Protein AF-A0AB39TUL0-F1 (afdb_monomer_lite)

Secondary structure (DSSP, 8-state):
----PPPP----------TTHHHHHHHHHHHHHHHHHHHHHHHHHHHHHHHHHHTT-TTS-HHHHHHHHHHHHHHHHHHHHHHHHHHHHHHHHHHHHHHHHHHHHHHHHHHHHHHHHHHHHHHHHHHHHT--

pLDDT: mean 87.42, std 14.6, range [48.84, 98.31]

Sequence (132 aa):
MAGRRRPPRTRAPRQDRPAGVGRTESRVGIARLEGLLAWEAEIAAAERDARAFAEQFPWLPAAERENLERAYAADRLRYAEEVVDRAVERCRRLAARYRSECRRICARWAALCLSVTLAAALFAVVPAALRG

Structure (mmCIF, N/CA/C/O backbone):
data_AF-A0AB39TUL0-F1
#
_entry.id   AF-A0AB39TUL0-F1
#
loop_
_atom_site.group_PDB
_atom_site.id
_atom_site.type_symbol
_atom_site.label_atom_id
_atom_site.label_alt_id
_atom_site.label_comp_id
_atom_site.label_asym_id
_atom_site.label_entity_id
_atom_site.label_seq_id
_atom_site.pdbx_PDB_ins_code
_atom_site.Cartn_x
_atom_site.Cartn_y
_atom_site.Cartn_z
_atom_site.occupancy
_atom_site.B_iso_or_equiv
_atom_site.auth_seq_id
_atom_site.auth_comp_id
_atom_site.auth_asym_id
_atom_site.auth_atom_id
_atom_site.pdbx_PDB_model_num
ATOM 1 N N . MET A 1 1 ? 60.268 -43.574 8.412 1.00 48.84 1 MET A N 1
ATOM 2 C CA . MET A 1 1 ? 59.983 -43.210 7.006 1.00 48.84 1 MET A CA 1
ATOM 3 C C . MET A 1 1 ? 58.779 -44.012 6.513 1.00 48.84 1 MET A C 1
ATOM 5 O O . MET A 1 1 ? 58.955 -45.157 6.137 1.00 48.84 1 MET A O 1
ATOM 9 N N . ALA A 1 2 ? 57.563 -43.457 6.569 1.00 50.69 2 ALA A N 1
ATOM 10 C CA . ALA A 1 2 ? 56.391 -43.973 5.843 1.00 50.69 2 ALA A CA 1
ATOM 11 C C . ALA A 1 2 ? 55.327 -42.864 5.779 1.00 50.69 2 ALA A C 1
ATOM 13 O O . ALA A 1 2 ? 54.550 -42.658 6.711 1.00 50.69 2 ALA A O 1
ATOM 14 N N . GLY A 1 3 ? 55.362 -42.072 4.705 1.00 50.06 3 GLY A N 1
ATOM 15 C CA . GLY A 1 3 ? 54.431 -40.967 4.486 1.00 50.06 3 GLY A CA 1
ATOM 16 C C . GLY A 1 3 ? 53.036 -41.478 4.129 1.00 50.06 3 GLY A C 1
ATOM 17 O O . GLY A 1 3 ? 52.856 -42.117 3.094 1.00 50.06 3 GLY A O 1
ATOM 18 N N . ARG A 1 4 ? 52.033 -41.169 4.960 1.00 61.59 4 ARG A N 1
ATOM 19 C CA . ARG A 1 4 ? 50.619 -41.391 4.622 1.00 61.59 4 ARG A CA 1
ATOM 20 C C . ARG A 1 4 ? 50.223 -40.429 3.501 1.00 61.59 4 ARG A C 1
ATOM 22 O O . ARG A 1 4 ? 50.037 -39.236 3.740 1.00 61.59 4 ARG A O 1
ATOM 29 N N . ARG A 1 5 ? 50.094 -40.936 2.274 1.00 62.78 5 ARG A N 1
ATOM 30 C CA . ARG A 1 5 ? 49.530 -40.178 1.150 1.00 62.78 5 ARG A CA 1
ATOM 31 C C . ARG A 1 5 ? 48.044 -39.919 1.425 1.00 62.78 5 ARG A C 1
ATOM 33 O O . ARG A 1 5 ? 47.268 -40.860 1.558 1.00 62.78 5 ARG A O 1
ATOM 40 N N . ARG A 1 6 ? 47.650 -38.645 1.537 1.00 63.94 6 ARG A N 1
ATOM 41 C CA . ARG A 1 6 ? 46.233 -38.245 1.558 1.00 63.94 6 ARG A CA 1
ATOM 42 C C . ARG A 1 6 ? 45.596 -38.601 0.208 1.00 63.94 6 ARG A C 1
ATOM 44 O O . ARG A 1 6 ? 46.218 -38.312 -0.816 1.00 63.94 6 ARG A O 1
ATOM 51 N N . PRO A 1 7 ? 44.381 -39.173 0.177 1.00 67.94 7 PRO A N 1
ATOM 52 C CA . PRO A 1 7 ? 43.677 -39.386 -1.078 1.00 67.94 7 PRO A CA 1
ATOM 53 C C . PRO A 1 7 ? 43.345 -38.034 -1.734 1.00 67.94 7 PRO A C 1
ATOM 55 O O . PRO A 1 7 ? 43.133 -37.038 -1.027 1.00 67.94 7 PRO A O 1
ATOM 58 N N . PRO A 1 8 ? 43.313 -37.972 -3.076 1.00 62.88 8 PRO A N 1
ATOM 59 C CA . PRO A 1 8 ? 42.924 -36.766 -3.787 1.00 62.88 8 PRO A CA 1
ATOM 60 C C . PRO A 1 8 ? 41.482 -36.426 -3.413 1.00 62.88 8 PRO A C 1
ATOM 62 O O . PRO A 1 8 ? 40.577 -37.244 -3.560 1.00 62.88 8 PRO A O 1
ATOM 65 N N . ARG A 1 9 ? 41.267 -35.207 -2.908 1.00 62.38 9 ARG A N 1
ATOM 66 C CA . ARG A 1 9 ? 39.923 -34.655 -2.747 1.00 62.38 9 ARG A CA 1
ATOM 67 C C . ARG A 1 9 ? 39.312 -34.577 -4.139 1.00 62.38 9 ARG A C 1
ATOM 69 O O . ARG A 1 9 ? 39.688 -33.706 -4.922 1.00 62.38 9 ARG A O 1
ATOM 76 N N . THR A 1 10 ? 38.389 -35.480 -4.443 1.00 64.06 10 THR A N 1
ATOM 77 C CA . THR A 1 10 ? 37.444 -35.320 -5.542 1.00 64.06 10 THR A CA 1
ATOM 78 C C . THR A 1 10 ? 36.720 -34.007 -5.289 1.00 64.06 10 THR A C 1
ATOM 80 O O . THR A 1 10 ? 35.889 -33.879 -4.392 1.00 64.06 10 THR A O 1
ATOM 83 N N . ARG A 1 11 ? 37.134 -32.967 -6.014 1.00 60.72 11 ARG A N 1
ATOM 84 C CA . ARG A 1 11 ? 36.444 -31.687 -6.028 1.00 60.72 11 ARG A CA 1
ATOM 85 C C . ARG A 1 11 ? 35.079 -32.014 -6.616 1.00 60.72 11 ARG A C 1
ATOM 87 O O . ARG A 1 11 ? 34.997 -32.294 -7.809 1.00 60.72 11 ARG A O 1
ATOM 94 N N . ALA A 1 12 ? 34.053 -32.077 -5.764 1.00 63.91 12 ALA A N 1
ATOM 95 C CA . ALA A 1 12 ? 32.677 -32.189 -6.223 1.00 63.91 12 ALA A CA 1
ATOM 96 C C . ALA A 1 12 ? 32.497 -31.174 -7.360 1.00 63.91 12 ALA A C 1
ATOM 98 O O . ALA A 1 12 ? 33.023 -30.055 -7.230 1.00 63.91 12 ALA A O 1
ATOM 99 N N . PRO A 1 13 ? 31.861 -31.558 -8.482 1.00 54.94 13 PRO A N 1
ATOM 100 C CA . PRO A 1 13 ? 31.639 -30.627 -9.573 1.00 54.94 13 PRO A CA 1
ATOM 101 C C . PRO A 1 13 ? 31.026 -29.378 -8.957 1.00 54.94 13 PRO A C 1
ATOM 103 O O . PRO A 1 13 ? 30.075 -29.472 -8.174 1.00 54.94 13 PRO A O 1
ATOM 106 N N . ARG A 1 14 ? 31.646 -28.218 -9.216 1.00 57.84 14 ARG A N 1
ATOM 107 C CA . ARG A 1 14 ? 31.024 -26.939 -8.896 1.00 57.84 14 ARG A CA 1
ATOM 108 C C . ARG A 1 14 ? 29.688 -26.994 -9.605 1.00 57.84 14 ARG A C 1
ATOM 110 O O . ARG A 1 14 ? 29.628 -26.938 -10.825 1.00 57.84 14 ARG A O 1
ATOM 117 N N . GLN A 1 15 ? 28.644 -27.223 -8.825 1.00 61.50 15 GLN A N 1
ATOM 118 C CA . GLN A 1 15 ? 27.292 -27.053 -9.281 1.00 61.50 15 GLN A CA 1
ATOM 119 C C . GLN A 1 15 ? 27.251 -25.577 -9.649 1.00 61.50 15 GLN A C 1
ATOM 121 O O . GLN A 1 15 ? 27.352 -24.726 -8.759 1.00 61.50 15 GLN A O 1
ATOM 126 N N . ASP A 1 16 ? 27.244 -25.288 -10.949 1.00 55.06 16 ASP A N 1
ATOM 127 C CA . ASP A 1 16 ? 27.005 -23.963 -11.503 1.00 55.06 16 ASP A CA 1
ATOM 128 C C . ASP A 1 16 ? 25.575 -23.587 -11.125 1.00 55.06 16 ASP A C 1
ATOM 130 O O . ASP A 1 16 ? 24.620 -23.677 -11.891 1.00 55.06 16 ASP A O 1
ATOM 134 N N . ARG A 1 17 ? 25.411 -23.258 -9.845 1.00 57.78 17 ARG A N 1
ATOM 135 C CA . ARG A 1 17 ? 24.192 -22.729 -9.278 1.00 57.78 17 ARG A CA 1
ATOM 136 C C . ARG A 1 17 ? 24.078 -21.352 -9.923 1.00 57.78 17 ARG A C 1
ATOM 138 O O . ARG A 1 17 ? 24.998 -20.552 -9.734 1.00 57.78 17 ARG A O 1
ATOM 145 N N . PRO A 1 18 ? 23.026 -21.065 -10.704 1.00 53.00 18 PRO A N 1
ATOM 146 C CA . PRO A 1 18 ? 22.891 -19.781 -11.371 1.00 53.00 18 PRO A CA 1
ATOM 147 C C . PRO A 1 18 ? 22.834 -18.702 -10.289 1.00 53.00 18 PRO A C 1
ATOM 149 O O . PRO A 1 18 ? 21.806 -18.492 -9.646 1.00 53.00 18 PRO A O 1
ATOM 152 N N . ALA A 1 19 ? 23.970 -18.049 -10.036 1.00 57.44 19 ALA A N 1
ATOM 153 C CA . ALA A 1 19 ? 24.180 -17.191 -8.870 1.00 57.44 19 ALA A CA 1
ATOM 154 C C . ALA A 1 19 ? 23.224 -15.979 -8.835 1.00 57.44 19 ALA A C 1
ATOM 156 O O . ALA A 1 19 ? 23.088 -15.321 -7.802 1.00 57.44 19 ALA A O 1
ATOM 157 N N . GLY A 1 20 ? 22.538 -15.707 -9.952 1.00 60.19 20 GLY A N 1
ATOM 158 C CA . GLY A 1 20 ? 21.514 -14.674 -10.090 1.00 60.19 20 GLY A CA 1
ATOM 159 C C . GLY A 1 20 ? 20.080 -15.109 -9.758 1.00 60.19 20 GLY A C 1
ATOM 160 O O . GLY A 1 20 ? 19.307 -14.271 -9.296 1.00 60.19 20 GLY A O 1
ATOM 161 N N . VAL A 1 21 ? 19.714 -16.385 -9.933 1.00 63.31 21 VAL A N 1
ATOM 162 C CA . VAL A 1 21 ? 18.324 -16.849 -9.732 1.00 63.31 21 VAL A CA 1
ATOM 163 C C . VAL A 1 21 ? 18.003 -16.928 -8.241 1.00 63.31 21 VAL A C 1
ATOM 165 O O . VAL A 1 21 ? 17.080 -16.261 -7.784 1.00 63.31 21 VAL A O 1
ATOM 168 N N . GLY A 1 22 ? 18.862 -17.583 -7.451 1.00 72.31 22 GLY A N 1
ATOM 169 C CA . GLY A 1 22 ? 18.643 -17.711 -6.005 1.00 72.31 22 GLY A CA 1
ATOM 170 C C . GLY A 1 22 ? 18.625 -16.367 -5.264 1.00 72.31 22 GLY A C 1
ATOM 171 O O . GLY A 1 22 ? 17.816 -16.167 -4.366 1.00 72.31 22 GLY A O 1
ATOM 172 N N . ARG A 1 23 ? 19.455 -15.393 -5.672 1.00 76.75 23 ARG A N 1
ATOM 173 C CA . ARG A 1 23 ? 19.466 -14.051 -5.057 1.00 76.75 23 ARG A CA 1
ATOM 174 C C . ARG A 1 23 ? 18.190 -13.265 -5.366 1.00 76.75 23 ARG A C 1
ATOM 176 O O . ARG A 1 23 ? 17.710 -12.522 -4.515 1.00 76.75 23 ARG A O 1
ATOM 183 N N . THR A 1 24 ? 17.664 -13.402 -6.580 1.00 82.12 24 THR A N 1
ATOM 184 C CA . THR A 1 24 ? 16.434 -12.718 -7.000 1.00 82.12 24 THR A CA 1
ATOM 185 C C . THR A 1 24 ? 15.221 -13.330 -6.308 1.00 82.12 24 THR A C 1
ATOM 187 O O . THR A 1 24 ? 14.408 -12.593 -5.760 1.00 82.12 24 THR A O 1
ATOM 190 N N . GLU A 1 25 ? 15.155 -14.659 -6.225 1.00 84.00 25 GLU A N 1
ATOM 191 C CA . GLU A 1 25 ? 14.125 -15.375 -5.467 1.00 84.00 25 GLU A CA 1
ATOM 192 C C . GLU A 1 25 ? 14.162 -15.023 -3.975 1.00 84.00 25 GLU A C 1
ATOM 194 O O . GLU A 1 25 ? 13.120 -14.715 -3.401 1.00 84.00 25 GLU A O 1
ATOM 199 N N . SER A 1 26 ? 15.349 -14.959 -3.355 1.00 89.50 26 SER A N 1
ATOM 200 C CA . SER A 1 26 ? 15.477 -14.512 -1.960 1.00 89.50 26 SER A CA 1
ATOM 201 C C . SER A 1 26 ? 14.981 -13.079 -1.762 1.00 89.50 26 SER A C 1
ATOM 203 O O . SER A 1 26 ? 14.283 -12.806 -0.793 1.00 89.50 26 SER A O 1
ATOM 205 N N . ARG A 1 27 ? 15.292 -12.156 -2.682 1.00 92.56 27 ARG A N 1
ATOM 206 C CA . ARG A 1 27 ? 14.818 -10.763 -2.600 1.00 92.56 27 ARG A CA 1
ATOM 207 C C . ARG A 1 27 ? 13.303 -10.655 -2.720 1.00 92.56 27 ARG A C 1
ATOM 209 O O . ARG A 1 27 ? 12.699 -9.894 -1.974 1.00 92.56 27 ARG A O 1
ATOM 216 N N . VAL A 1 28 ? 12.698 -11.414 -3.633 1.00 92.50 28 VAL A N 1
ATOM 217 C CA . VAL A 1 28 ? 11.235 -11.475 -3.780 1.00 92.50 28 VAL A CA 1
ATOM 218 C C . VAL A 1 28 ? 10.594 -12.072 -2.527 1.00 92.50 28 VAL A C 1
ATOM 220 O O . VAL A 1 28 ? 9.588 -11.551 -2.052 1.00 92.50 28 VAL A O 1
ATOM 223 N N . GLY A 1 29 ? 11.196 -13.122 -1.962 1.00 94.44 29 GLY A N 1
ATOM 224 C CA . GLY A 1 29 ? 10.749 -13.726 -0.709 1.00 94.44 29 GLY A CA 1
ATOM 225 C C . GLY A 1 29 ? 10.776 -12.741 0.460 1.00 94.44 29 GLY A C 1
ATOM 226 O O . GLY A 1 29 ? 9.772 -12.596 1.151 1.00 94.44 29 GLY A O 1
ATOM 227 N N . ILE A 1 30 ? 11.885 -12.016 0.635 1.00 95.69 30 ILE A N 1
ATOM 228 C CA . ILE A 1 30 ? 12.031 -10.997 1.686 1.00 95.69 30 ILE A CA 1
ATOM 229 C C . ILE A 1 30 ? 11.000 -9.882 1.506 1.00 95.69 30 ILE A C 1
ATOM 231 O O . ILE A 1 30 ? 10.272 -9.589 2.445 1.00 95.69 30 ILE A O 1
ATOM 235 N N . ALA A 1 31 ? 10.856 -9.329 0.299 1.00 93.38 31 ALA A N 1
ATOM 236 C CA . ALA A 1 31 ? 9.886 -8.263 0.045 1.00 93.38 31 ALA A CA 1
ATOM 237 C C . ALA A 1 31 ? 8.437 -8.700 0.337 1.00 93.38 31 ALA A C 1
ATOM 239 O O . ALA A 1 31 ? 7.628 -7.911 0.820 1.00 93.38 31 ALA A O 1
ATOM 240 N N . ARG A 1 32 ? 8.096 -9.969 0.067 1.00 94.94 32 ARG A N 1
ATOM 241 C CA . ARG A 1 32 ? 6.772 -10.518 0.385 1.00 94.94 32 ARG A CA 1
ATOM 242 C C . ARG A 1 32 ? 6.554 -10.653 1.891 1.00 94.94 32 ARG A C 1
ATOM 244 O O . ARG A 1 32 ? 5.461 -10.356 2.362 1.00 94.94 32 ARG A O 1
ATOM 251 N N . LEU A 1 33 ? 7.575 -11.090 2.626 1.00 97.81 33 LEU A N 1
ATOM 252 C CA . LEU A 1 33 ? 7.528 -11.176 4.086 1.00 97.81 33 LEU A CA 1
ATOM 253 C C . LEU A 1 33 ? 7.434 -9.788 4.726 1.00 97.81 33 LEU A C 1
ATOM 255 O O . LEU A 1 33 ? 6.601 -9.589 5.598 1.00 97.81 33 LEU A O 1
ATOM 259 N N . GLU A 1 34 ? 8.225 -8.821 4.263 1.00 96.69 34 GLU A N 1
ATOM 260 C CA . GLU A 1 34 ? 8.149 -7.428 4.719 1.00 96.69 34 GLU A CA 1
ATOM 261 C C . GLU A 1 34 ? 6.756 -6.837 4.478 1.00 96.69 34 GLU A C 1
ATOM 263 O O . GLU A 1 34 ? 6.202 -6.199 5.367 1.00 96.69 34 GLU A O 1
ATOM 268 N N . GLY A 1 35 ? 6.157 -7.103 3.311 1.00 96.12 35 GLY A N 1
ATOM 269 C CA . GLY A 1 35 ? 4.788 -6.686 3.010 1.00 96.12 35 GLY A CA 1
ATOM 270 C C . GLY A 1 35 ? 3.748 -7.317 3.939 1.00 96.12 35 GLY A C 1
ATOM 271 O O . GLY A 1 35 ? 2.849 -6.621 4.401 1.00 96.12 3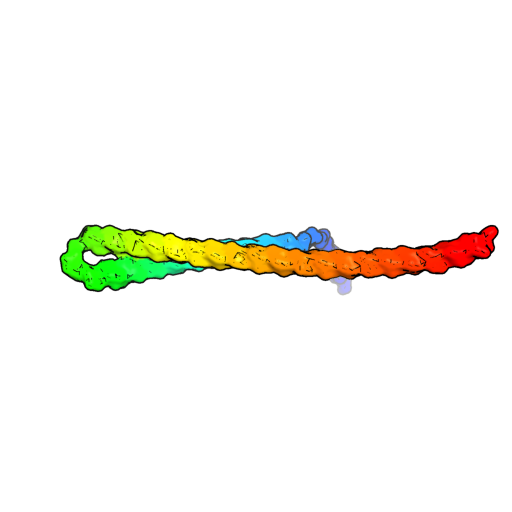5 GLY A O 1
ATOM 272 N N . LEU A 1 36 ? 3.891 -8.611 4.252 1.00 97.00 36 LEU A N 1
ATOM 273 C CA . LEU A 1 36 ? 3.010 -9.297 5.201 1.00 97.00 36 LEU A CA 1
ATOM 274 C C . LEU A 1 36 ? 3.133 -8.699 6.607 1.00 97.00 36 LEU A C 1
ATOM 276 O O . LEU A 1 36 ? 2.125 -8.342 7.202 1.00 97.00 36 LEU A O 1
ATOM 280 N N . LEU A 1 37 ? 4.360 -8.543 7.111 1.00 98.19 37 LEU A N 1
ATOM 281 C CA . LEU A 1 37 ? 4.613 -7.993 8.445 1.00 98.19 37 LEU A CA 1
ATOM 282 C C . LEU A 1 37 ? 4.131 -6.545 8.569 1.00 98.19 37 LEU A C 1
ATOM 284 O O . LEU A 1 37 ? 3.583 -6.163 9.600 1.00 98.19 37 LEU A O 1
ATOM 288 N N . ALA A 1 38 ? 4.308 -5.739 7.520 1.00 97.19 38 ALA A N 1
ATOM 289 C CA . ALA A 1 38 ? 3.780 -4.382 7.480 1.00 97.19 38 ALA A CA 1
ATOM 290 C C . ALA A 1 38 ? 2.245 -4.372 7.546 1.00 97.19 38 ALA A C 1
ATOM 292 O O . ALA A 1 38 ? 1.673 -3.568 8.276 1.00 97.19 38 ALA A O 1
ATOM 293 N N . TRP A 1 39 ? 1.579 -5.283 6.830 1.00 97.56 39 TRP A N 1
ATOM 294 C CA . TRP A 1 39 ? 0.122 -5.392 6.855 1.00 97.56 39 TRP A CA 1
ATOM 295 C C . TRP A 1 39 ? -0.411 -5.876 8.209 1.00 97.56 39 TRP A C 1
ATOM 297 O O . TRP A 1 39 ? -1.360 -5.304 8.737 1.00 97.56 39 TRP A O 1
ATOM 307 N N . GLU A 1 40 ? 0.232 -6.871 8.823 1.00 98.12 40 GLU A N 1
ATOM 308 C CA . GLU A 1 40 ? -0.112 -7.323 10.179 1.00 98.12 40 GLU A CA 1
ATOM 309 C C . GLU A 1 40 ? 0.052 -6.201 11.215 1.00 98.12 40 GLU A C 1
ATOM 311 O O . GLU A 1 40 ? -0.793 -6.036 12.099 1.00 98.12 40 GLU A O 1
ATOM 316 N N . ALA A 1 41 ? 1.108 -5.389 11.090 1.00 97.88 41 ALA A N 1
ATOM 317 C CA . ALA A 1 41 ? 1.308 -4.226 11.947 1.00 97.88 41 ALA A CA 1
ATOM 318 C C . ALA A 1 41 ? 0.199 -3.175 11.770 1.00 97.88 41 ALA A C 1
ATOM 320 O O . ALA A 1 41 ? -0.235 -2.588 12.765 1.00 97.88 41 ALA A O 1
ATOM 321 N N . GLU A 1 42 ? -0.279 -2.971 10.539 1.00 97.88 42 GLU A N 1
ATOM 322 C CA . GLU A 1 42 ? -1.369 -2.040 10.233 1.00 97.88 42 GLU A CA 1
ATOM 323 C C . GLU A 1 42 ? -2.710 -2.524 10.800 1.00 97.88 42 GLU A C 1
ATOM 325 O O . GLU A 1 42 ? -3.429 -1.730 11.402 1.00 97.88 42 GLU A O 1
ATOM 330 N N . ILE A 1 43 ? -3.018 -3.826 10.716 1.00 98.12 43 ILE A N 1
ATOM 331 C CA . ILE A 1 43 ? -4.201 -4.424 11.369 1.00 98.12 43 ILE A CA 1
ATOM 332 C C . ILE A 1 43 ? -4.166 -4.160 12.871 1.00 98.12 43 ILE A C 1
ATOM 334 O O . ILE A 1 43 ? -5.107 -3.597 13.430 1.00 98.12 43 ILE A O 1
ATOM 338 N N . ALA A 1 44 ? -3.049 -4.490 13.520 1.00 98.19 44 ALA A N 1
ATOM 339 C CA . ALA A 1 44 ? -2.918 -4.290 14.955 1.00 98.19 44 ALA A CA 1
ATOM 340 C C . ALA A 1 44 ? -2.991 -2.799 15.343 1.00 98.19 44 ALA A C 1
ATOM 342 O O . ALA A 1 44 ? -3.457 -2.464 16.431 1.00 98.19 44 ALA A O 1
ATOM 343 N N . ALA A 1 45 ? -2.509 -1.890 14.489 1.00 97.75 45 ALA A N 1
ATOM 344 C CA . ALA A 1 45 ? -2.636 -0.451 14.704 1.00 97.75 45 ALA A CA 1
ATOM 345 C C . ALA A 1 45 ? -4.086 0.026 14.555 1.00 97.75 45 ALA A C 1
ATOM 347 O O . ALA A 1 45 ? -4.575 0.725 15.439 1.00 97.75 45 ALA A O 1
ATOM 348 N N . ALA A 1 46 ? -4.786 -0.402 13.504 1.00 98.12 46 ALA A N 1
ATOM 349 C CA . ALA A 1 46 ? -6.181 -0.054 13.265 1.00 98.12 46 ALA A CA 1
ATOM 350 C C . ALA A 1 46 ? -7.094 -0.515 14.411 1.00 98.12 46 ALA A C 1
ATOM 352 O O . ALA A 1 46 ? -7.947 0.250 14.854 1.00 98.12 46 ALA A O 1
ATOM 353 N N . GLU A 1 47 ? -6.882 -1.723 14.942 1.00 97.75 47 GLU A N 1
ATOM 354 C CA . GLU A 1 47 ? -7.624 -2.236 16.101 1.00 97.75 47 GLU A CA 1
ATOM 355 C C . GLU A 1 47 ? -7.363 -1.416 17.373 1.00 97.75 47 GLU A C 1
ATOM 357 O O . GLU A 1 47 ? -8.301 -1.069 18.096 1.00 97.75 47 GLU A O 1
ATOM 362 N N . ARG A 1 48 ? -6.098 -1.061 17.646 1.00 97.88 48 ARG A N 1
ATOM 363 C CA . ARG A 1 48 ? -5.744 -0.212 18.798 1.00 97.88 48 ARG A CA 1
ATOM 364 C C . ARG A 1 48 ? -6.352 1.183 18.683 1.00 97.88 48 ARG A C 1
ATOM 366 O O . ARG A 1 48 ? -6.931 1.665 19.654 1.00 97.88 48 ARG A O 1
ATOM 373 N N . ASP A 1 49 ? -6.241 1.805 17.512 1.00 97.81 49 ASP A N 1
ATOM 374 C CA . ASP A 1 49 ? -6.822 3.119 17.235 1.00 97.81 49 ASP A CA 1
ATOM 375 C C . ASP A 1 49 ? -8.347 3.083 17.394 1.00 97.81 49 ASP A C 1
ATOM 377 O O . ASP A 1 49 ? -8.931 3.999 17.969 1.00 97.81 49 ASP A O 1
ATOM 381 N N . ALA A 1 50 ? -8.995 2.015 16.921 1.00 97.94 50 ALA A N 1
ATOM 382 C CA . ALA A 1 50 ? -10.436 1.839 17.034 1.00 97.94 50 ALA A CA 1
ATOM 383 C C . ALA A 1 50 ? -10.906 1.714 18.480 1.00 97.94 50 ALA A C 1
ATOM 385 O O . ALA A 1 50 ? -11.871 2.376 18.863 1.00 97.94 50 ALA A O 1
ATOM 386 N N . ARG A 1 51 ? -10.200 0.926 19.299 1.00 96.69 51 ARG A N 1
ATOM 387 C CA . ARG A 1 51 ? -10.492 0.824 20.731 1.00 96.69 51 ARG A CA 1
ATOM 388 C C . ARG A 1 51 ? -10.316 2.167 21.433 1.00 96.69 51 ARG A C 1
ATOM 390 O O . ARG A 1 51 ? -11.229 2.620 22.116 1.00 96.69 51 ARG A O 1
ATOM 397 N N . ALA A 1 52 ? -9.187 2.838 21.209 1.00 97.25 52 ALA A N 1
ATOM 398 C CA . ALA A 1 52 ? -8.925 4.155 21.787 1.00 97.25 52 ALA A CA 1
ATOM 399 C C . ALA A 1 52 ? -9.959 5.207 21.344 1.00 97.25 52 ALA A C 1
ATOM 401 O O . ALA A 1 52 ? -10.269 6.137 22.088 1.00 97.25 52 ALA A O 1
ATOM 402 N N . PHE A 1 53 ? -10.507 5.071 20.136 1.00 97.31 53 PHE A N 1
ATOM 403 C CA . PHE A 1 53 ? -11.595 5.912 19.657 1.00 97.31 53 PHE A CA 1
ATOM 404 C C . PHE A 1 53 ? -12.915 5.595 20.369 1.00 97.31 53 PHE A C 1
ATOM 406 O O . PHE A 1 53 ? -13.562 6.506 20.877 1.00 97.31 53 PHE A O 1
ATOM 413 N N . ALA A 1 54 ? -13.303 4.323 20.472 1.00 96.94 54 ALA A N 1
ATOM 414 C CA . ALA A 1 54 ? -14.551 3.924 21.121 1.00 96.94 54 ALA A CA 1
ATOM 415 C C . ALA A 1 54 ? -14.576 4.217 22.632 1.00 96.94 54 ALA A C 1
ATOM 417 O O . ALA A 1 54 ? -15.632 4.541 23.180 1.00 96.94 54 ALA A O 1
ATOM 418 N N . GLU A 1 55 ? -13.420 4.179 23.300 1.00 95.81 55 GLU A N 1
ATOM 419 C CA . GLU A 1 55 ? -13.264 4.575 24.707 1.00 95.81 55 GLU A CA 1
ATOM 420 C C . GLU A 1 55 ? -13.657 6.041 24.969 1.00 95.81 55 GLU A C 1
ATOM 422 O O . GLU A 1 55 ? -14.049 6.378 26.087 1.00 95.81 55 GLU A O 1
ATOM 427 N N . GLN A 1 56 ? -13.649 6.907 23.947 1.00 96.69 56 GLN A N 1
ATOM 428 C CA . GLN A 1 56 ? -14.085 8.309 24.059 1.00 96.69 56 GLN A CA 1
ATOM 429 C C . GLN A 1 56 ? -15.604 8.460 24.205 1.00 96.69 56 GLN A C 1
ATOM 431 O O . GLN A 1 56 ? -16.085 9.554 24.500 1.00 96.69 56 GLN A O 1
ATOM 436 N N . PHE A 1 57 ? -16.362 7.372 24.037 1.00 96.00 57 PHE A N 1
ATOM 437 C CA . PHE A 1 57 ? -17.820 7.357 24.095 1.00 96.00 57 PHE A CA 1
ATOM 438 C C . PHE A 1 57 ? -18.335 6.509 25.271 1.00 96.00 57 PHE A C 1
ATOM 440 O O . PHE A 1 57 ? -19.071 5.539 25.067 1.00 96.00 57 PHE A O 1
ATOM 447 N N . PRO A 1 58 ? -17.996 6.841 26.532 1.00 93.50 58 PRO A N 1
ATOM 448 C CA . PRO A 1 58 ? -18.348 6.016 27.691 1.00 93.50 58 PRO A CA 1
ATOM 449 C C . PRO A 1 58 ? -19.862 5.897 27.924 1.00 93.50 58 PRO A C 1
ATOM 451 O O . PRO A 1 58 ? -20.303 4.964 28.593 1.00 93.50 58 PRO A O 1
ATOM 454 N N . TRP A 1 59 ? -20.657 6.814 27.365 1.00 95.44 59 TRP A N 1
ATOM 455 C CA . TRP A 1 59 ? -22.119 6.800 27.452 1.00 95.44 59 TRP A CA 1
ATOM 456 C C . TRP A 1 59 ? -22.788 5.777 26.521 1.00 95.44 59 TRP A C 1
ATOM 458 O O . TRP A 1 59 ? -23.973 5.502 26.692 1.00 95.44 59 TRP A O 1
ATOM 468 N N . LEU A 1 60 ? -22.064 5.216 25.543 1.00 95.81 60 LEU A N 1
ATOM 469 C CA . LEU A 1 60 ? -22.591 4.165 24.670 1.00 95.81 60 LEU A CA 1
ATOM 470 C C . LEU A 1 60 ? -22.600 2.812 25.399 1.00 95.81 60 LEU A C 1
ATOM 472 O O . LEU A 1 60 ? -21.627 2.489 26.091 1.00 95.81 60 LEU A O 1
ATOM 476 N N . PRO A 1 61 ? -23.637 1.975 25.212 1.00 96.38 61 PRO A N 1
ATOM 477 C CA . PRO A 1 61 ? -23.627 0.584 25.654 1.00 96.38 61 PRO A CA 1
ATOM 478 C C . PRO A 1 61 ? -22.408 -0.181 25.123 1.00 96.38 61 PRO A C 1
ATOM 480 O O . PRO A 1 61 ? -21.947 0.060 24.009 1.00 96.38 61 PRO A O 1
ATOM 483 N N . ALA A 1 62 ? -21.909 -1.159 25.886 1.00 94.31 62 ALA A N 1
ATOM 484 C CA . ALA A 1 62 ? -20.710 -1.918 25.510 1.00 94.31 62 ALA A CA 1
ATOM 485 C C . ALA A 1 62 ? -20.832 -2.600 24.134 1.00 94.31 62 ALA A C 1
ATOM 487 O O . ALA A 1 62 ? -19.892 -2.551 23.347 1.00 94.31 62 ALA A O 1
ATOM 488 N N . ALA A 1 63 ? -22.004 -3.159 23.817 1.00 94.50 63 ALA A N 1
ATOM 489 C CA . ALA A 1 63 ? -22.267 -3.773 22.515 1.00 94.50 63 ALA A CA 1
ATOM 490 C C . ALA A 1 63 ? -22.232 -2.755 21.357 1.00 94.50 63 ALA A C 1
ATOM 492 O O . ALA A 1 63 ? -21.776 -3.073 20.261 1.00 94.50 63 ALA A O 1
ATOM 493 N N . GLU A 1 64 ? -22.684 -1.519 21.591 1.00 96.12 64 GLU A N 1
ATOM 494 C CA . GLU A 1 64 ? -22.627 -0.450 20.588 1.00 96.12 64 GLU A CA 1
ATOM 495 C C . GLU A 1 64 ? -21.199 0.067 20.399 1.00 96.12 64 GLU A C 1
ATOM 497 O O . GLU A 1 64 ? -20.779 0.276 19.262 1.00 96.12 64 GLU A O 1
ATOM 502 N N . ARG A 1 65 ? -20.421 0.186 21.484 1.00 96.31 65 ARG A N 1
ATOM 503 C CA . ARG A 1 65 ? -18.992 0.515 21.393 1.00 96.31 65 ARG A CA 1
ATOM 504 C C . ARG A 1 65 ? -18.213 -0.545 20.626 1.00 96.31 65 ARG A C 1
ATOM 506 O O . ARG A 1 65 ? -17.439 -0.188 19.754 1.00 96.31 65 ARG A O 1
ATOM 513 N N . GLU A 1 66 ? -18.465 -1.829 20.863 1.00 96.12 66 GLU A N 1
ATOM 514 C CA . GLU A 1 66 ? -17.793 -2.904 20.123 1.00 96.12 66 GLU A CA 1
ATOM 515 C C . GLU A 1 66 ? -18.144 -2.884 18.622 1.00 96.12 66 GLU A C 1
ATOM 517 O O . GLU A 1 66 ? -17.286 -3.089 17.761 1.00 96.12 66 GLU A O 1
ATOM 522 N N . ASN A 1 67 ? -19.403 -2.583 18.281 1.00 96.81 67 ASN A N 1
ATOM 523 C CA . ASN A 1 67 ? -19.802 -2.371 16.888 1.00 96.81 67 ASN A CA 1
ATOM 524 C C . ASN A 1 67 ? -19.067 -1.176 16.260 1.00 96.81 67 ASN A C 1
ATOM 526 O O . ASN A 1 67 ? -18.633 -1.271 15.111 1.00 96.81 67 ASN A O 1
ATOM 530 N N . LEU A 1 68 ? -18.908 -0.080 17.009 1.00 97.12 68 LEU A N 1
ATOM 531 C CA . LEU A 1 68 ? -18.159 1.098 16.576 1.00 97.12 68 LEU A CA 1
ATOM 532 C C . LEU A 1 68 ? -16.669 0.784 16.379 1.00 97.12 68 LEU A C 1
ATOM 534 O O . LEU A 1 68 ? -16.118 1.161 15.347 1.00 97.12 68 LEU A O 1
ATOM 538 N N . GLU A 1 69 ? -16.041 0.057 17.310 1.00 97.69 69 GLU A N 1
ATOM 539 C CA . GLU A 1 69 ? -14.652 -0.411 17.192 1.00 97.69 69 GLU A CA 1
ATOM 540 C C . GLU A 1 69 ? -14.459 -1.194 15.889 1.00 97.69 69 GLU A C 1
ATOM 542 O O . GLU A 1 69 ? -13.593 -0.863 15.079 1.00 97.69 69 GLU A O 1
ATOM 547 N N . ARG A 1 70 ? -15.319 -2.188 15.629 1.00 97.31 70 ARG A N 1
ATOM 548 C CA . ARG A 1 70 ? -15.248 -3.000 14.405 1.00 97.31 70 ARG A CA 1
ATOM 549 C C . ARG A 1 70 ? -15.435 -2.167 13.137 1.00 97.31 70 ARG A C 1
ATOM 551 O O . ARG A 1 70 ? -14.684 -2.344 12.179 1.00 97.31 70 ARG A O 1
ATOM 558 N N . ALA A 1 71 ? -16.417 -1.265 13.120 1.00 97.94 71 ALA A N 1
ATOM 559 C CA . ALA A 1 71 ? -16.685 -0.415 11.961 1.00 97.94 71 ALA A CA 1
ATOM 560 C C . ALA A 1 71 ? -15.522 0.546 11.673 1.00 97.94 71 ALA A C 1
ATOM 562 O O . ALA A 1 71 ? -15.108 0.688 10.523 1.00 97.94 71 ALA A O 1
ATOM 563 N N . TYR A 1 72 ? -14.962 1.166 12.713 1.00 97.88 72 TYR A N 1
ATOM 564 C CA . TYR A 1 72 ? -13.847 2.097 12.573 1.00 97.88 72 TYR A CA 1
ATOM 565 C C . TYR A 1 72 ? -12.550 1.390 12.162 1.00 97.88 72 TYR A C 1
ATOM 567 O O . TYR A 1 72 ? -11.849 1.874 11.276 1.00 97.88 72 TYR A O 1
ATOM 575 N N . ALA A 1 73 ? -12.244 0.221 12.737 1.00 98.31 73 ALA A N 1
ATOM 576 C CA . ALA A 1 73 ? -11.085 -0.575 12.330 1.00 98.31 73 ALA A CA 1
ATOM 577 C C . ALA A 1 73 ? -11.170 -0.978 10.848 1.00 98.31 73 ALA A C 1
ATOM 579 O O . ALA A 1 73 ? -10.201 -0.819 10.103 1.00 98.31 73 ALA A O 1
ATOM 580 N N . ALA A 1 74 ? -12.345 -1.435 10.397 1.00 98.25 74 ALA A N 1
ATOM 581 C CA . ALA A 1 74 ? -12.574 -1.783 8.997 1.00 98.25 74 ALA A CA 1
ATOM 582 C C . ALA A 1 74 ? -12.405 -0.572 8.063 1.00 98.25 74 ALA A C 1
ATOM 584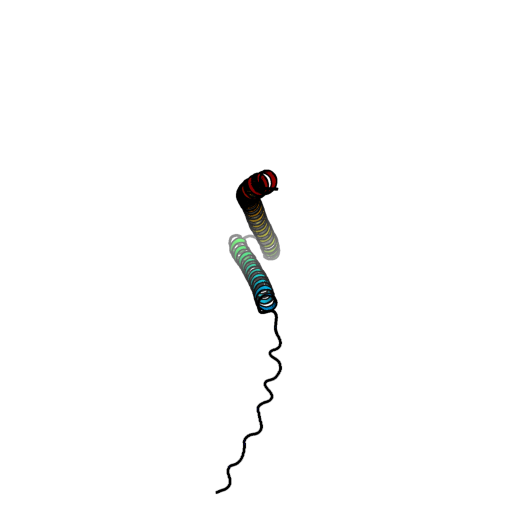 O O . ALA A 1 74 ? -11.794 -0.689 7.000 1.00 98.25 74 ALA A O 1
ATOM 585 N N . ASP A 1 75 ? -12.900 0.602 8.463 1.00 98.25 75 ASP A N 1
ATOM 586 C CA . ASP A 1 75 ? -12.741 1.829 7.683 1.00 98.25 75 ASP A CA 1
ATOM 587 C C . ASP A 1 75 ? -11.274 2.271 7.576 1.00 98.25 75 ASP A C 1
ATOM 589 O O . ASP A 1 75 ? -10.789 2.591 6.488 1.00 98.25 75 ASP A O 1
ATOM 593 N N . ARG A 1 76 ? -10.532 2.212 8.689 1.00 97.25 76 ARG A N 1
ATOM 594 C CA . ARG A 1 76 ? -9.099 2.536 8.727 1.00 97.25 76 ARG A CA 1
ATOM 595 C C . ARG A 1 76 ? -8.286 1.607 7.831 1.00 97.25 76 ARG A C 1
ATOM 597 O O . ARG A 1 76 ? -7.420 2.095 7.104 1.00 97.25 76 ARG A O 1
ATOM 604 N N . LEU A 1 77 ? -8.593 0.310 7.831 1.00 98.19 77 LEU A N 1
ATOM 605 C CA . LEU A 1 77 ? -7.934 -0.660 6.955 1.00 98.19 77 LEU A CA 1
ATOM 606 C C . LEU A 1 77 ? -8.246 -0.413 5.482 1.00 98.19 77 LEU A C 1
ATOM 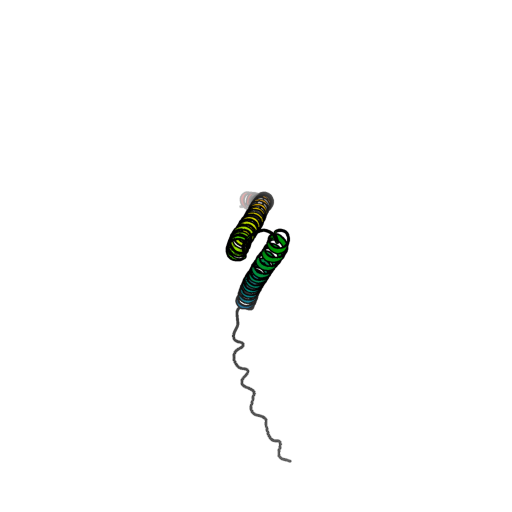608 O O . LEU A 1 77 ? -7.325 -0.362 4.672 1.00 98.19 77 LEU A O 1
ATOM 612 N N . ARG A 1 78 ? -9.511 -0.154 5.140 1.00 98.25 78 ARG A N 1
ATOM 613 C CA . ARG A 1 78 ? -9.905 0.212 3.773 1.00 98.25 78 ARG A CA 1
ATOM 614 C C . ARG A 1 78 ? -9.160 1.454 3.284 1.00 98.25 78 ARG A C 1
ATOM 616 O O . ARG A 1 78 ? -8.658 1.485 2.164 1.00 98.25 78 ARG A O 1
ATOM 623 N N . TYR A 1 79 ? -9.031 2.472 4.134 1.00 97.56 79 TYR A N 1
ATOM 624 C CA . TYR A 1 79 ? -8.243 3.656 3.804 1.00 97.56 79 TYR A CA 1
ATOM 625 C C . TYR A 1 79 ? -6.757 3.326 3.584 1.00 97.56 79 TYR A C 1
ATOM 627 O O . TYR A 1 79 ? -6.148 3.839 2.641 1.00 97.56 79 TYR A O 1
ATOM 635 N N . ALA A 1 80 ? -6.167 2.468 4.422 1.00 96.56 80 ALA A N 1
ATOM 636 C CA . ALA A 1 80 ? -4.779 2.035 4.271 1.00 96.56 80 ALA A CA 1
ATOM 637 C C . ALA A 1 80 ? -4.549 1.288 2.942 1.00 96.56 80 ALA A C 1
ATOM 639 O O . ALA A 1 80 ? -3.583 1.595 2.237 1.00 96.56 80 ALA A O 1
ATOM 640 N N . GLU A 1 81 ? -5.459 0.389 2.551 1.00 97.06 81 GLU A N 1
ATOM 641 C CA . GLU A 1 81 ? -5.430 -0.296 1.247 1.00 97.06 81 GLU A CA 1
ATOM 642 C C . GLU A 1 81 ? -5.423 0.710 0.095 1.00 97.06 81 GLU A C 1
ATOM 644 O O . GLU A 1 81 ? -4.536 0.679 -0.760 1.00 97.06 81 GLU A O 1
ATOM 649 N N . GLU A 1 82 ? -6.347 1.674 0.109 1.00 98.00 82 GLU A N 1
ATOM 650 C CA . GLU A 1 82 ? -6.426 2.689 -0.940 1.00 98.00 82 GLU A CA 1
ATOM 651 C C . GLU A 1 82 ? -5.143 3.530 -1.043 1.00 98.00 82 GLU A C 1
ATOM 653 O O . GLU A 1 82 ? -4.722 3.911 -2.140 1.00 98.00 82 GLU A O 1
ATOM 658 N N . VAL A 1 83 ? -4.505 3.852 0.087 1.00 96.94 83 VAL A N 1
ATOM 659 C CA . VAL A 1 83 ? -3.235 4.592 0.103 1.00 96.94 83 VAL A CA 1
ATOM 660 C C . VAL A 1 83 ? -2.122 3.774 -0.549 1.00 96.94 83 VAL A C 1
ATOM 662 O O . VAL A 1 83 ? -1.387 4.310 -1.391 1.00 96.94 83 VAL A O 1
ATOM 665 N N . VAL A 1 84 ? -2.011 2.489 -0.207 1.00 96.44 84 VAL A N 1
ATOM 666 C CA . VAL A 1 84 ? -1.020 1.579 -0.796 1.00 96.44 84 VAL A CA 1
ATOM 667 C C . VAL A 1 84 ? -1.264 1.418 -2.295 1.00 96.44 84 VAL A C 1
ATOM 669 O O . VAL A 1 84 ? -0.329 1.583 -3.083 1.00 96.44 84 VAL A O 1
ATOM 672 N N . ASP A 1 85 ? -2.508 1.205 -2.717 1.00 97.00 85 ASP A N 1
ATOM 673 C CA . ASP A 1 85 ? -2.868 1.060 -4.128 1.00 97.00 85 ASP A CA 1
ATOM 674 C C . ASP A 1 85 ? -2.511 2.304 -4.941 1.00 97.00 85 ASP A C 1
ATOM 676 O O . ASP A 1 85 ? -1.870 2.214 -5.997 1.00 97.00 85 ASP A O 1
ATOM 680 N N . ARG A 1 86 ? -2.834 3.497 -4.426 1.00 97.81 86 ARG A N 1
ATOM 681 C CA . ARG A 1 86 ? -2.457 4.765 -5.068 1.00 97.81 86 ARG A CA 1
ATOM 682 C C . ARG A 1 86 ? -0.939 4.913 -5.184 1.00 97.81 86 ARG A C 1
ATOM 684 O O . ARG A 1 86 ? -0.450 5.409 -6.208 1.00 97.81 86 ARG A O 1
ATOM 691 N N . ALA A 1 87 ? -0.186 4.497 -4.167 1.00 96.19 87 ALA A N 1
ATOM 692 C CA . ALA A 1 87 ? 1.273 4.543 -4.181 1.00 96.19 87 ALA A CA 1
ATOM 693 C C . ALA A 1 87 ? 1.864 3.570 -5.214 1.00 96.19 87 ALA A C 1
ATOM 695 O O . ALA A 1 87 ? 2.691 3.977 -6.036 1.00 96.19 87 ALA A O 1
ATOM 696 N N . VAL A 1 88 ? 1.397 2.319 -5.238 1.00 96.06 88 VAL A N 1
ATOM 697 C CA . VAL A 1 88 ? 1.810 1.296 -6.214 1.00 96.06 88 VAL A CA 1
ATOM 698 C C . VAL A 1 88 ? 1.542 1.774 -7.634 1.00 96.06 88 VAL A C 1
ATOM 700 O O . VAL A 1 88 ? 2.416 1.712 -8.502 1.00 96.06 88 VAL A O 1
ATOM 703 N N . GLU A 1 89 ? 0.351 2.305 -7.870 1.00 97.56 89 GLU A N 1
ATOM 704 C CA . GLU A 1 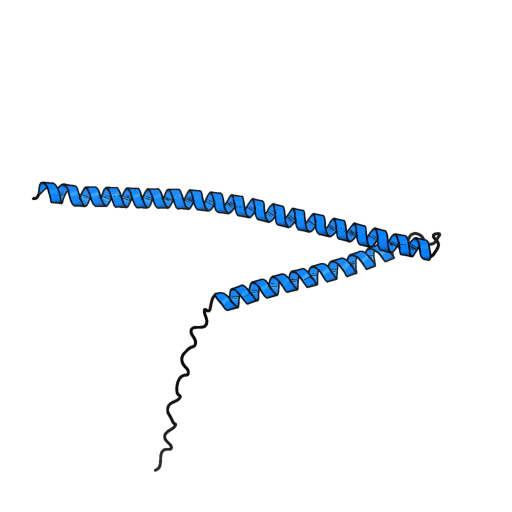89 ? -0.064 2.796 -9.171 1.00 97.56 89 GLU A CA 1
ATOM 705 C C . GLU A 1 89 ? 0.784 4.009 -9.616 1.00 97.56 89 GLU A C 1
ATOM 707 O O . GLU A 1 89 ? 1.262 4.074 -10.753 1.00 97.56 89 GLU A O 1
ATOM 712 N N . ARG A 1 90 ? 1.112 4.935 -8.703 1.00 96.94 90 ARG A N 1
ATOM 713 C CA . ARG A 1 90 ? 2.068 6.022 -8.981 1.00 96.94 90 ARG A CA 1
ATOM 714 C C . ARG A 1 90 ? 3.455 5.487 -9.341 1.00 96.94 90 ARG A C 1
ATOM 716 O O . ARG A 1 90 ? 4.033 5.940 -10.332 1.00 96.94 90 ARG A O 1
ATOM 723 N N . CYS A 1 91 ? 3.978 4.524 -8.587 1.00 96.00 91 CYS A N 1
ATOM 724 C CA . CYS A 1 91 ? 5.271 3.898 -8.860 1.00 96.00 91 CYS A CA 1
ATOM 725 C C . CYS A 1 91 ? 5.297 3.217 -10.234 1.00 96.00 91 CYS A C 1
ATOM 727 O O . CYS A 1 91 ? 6.258 3.389 -10.987 1.00 96.00 91 CYS A O 1
ATOM 729 N N . ARG A 1 92 ? 4.223 2.510 -10.613 1.00 95.69 92 ARG A N 1
ATOM 730 C CA . ARG A 1 92 ? 4.083 1.891 -11.942 1.00 95.69 92 ARG A CA 1
ATOM 731 C C . ARG A 1 92 ? 4.103 2.929 -13.056 1.00 95.69 92 ARG A C 1
ATOM 733 O O . ARG A 1 92 ? 4.848 2.762 -14.023 1.00 95.69 92 ARG A O 1
ATOM 740 N N . ARG A 1 93 ? 3.356 4.026 -12.906 1.00 95.31 93 ARG A N 1
ATOM 741 C CA . ARG A 1 93 ? 3.365 5.129 -13.878 1.00 95.31 93 ARG A CA 1
ATOM 742 C C . ARG A 1 93 ? 4.744 5.761 -14.031 1.00 95.31 93 ARG A C 1
ATOM 744 O O . ARG A 1 93 ? 5.178 5.991 -15.159 1.00 95.31 93 ARG A O 1
ATOM 751 N N . LEU A 1 94 ? 5.446 6.019 -12.927 1.00 95.00 94 LEU A N 1
ATOM 752 C CA . LEU A 1 94 ? 6.810 6.552 -12.971 1.00 95.00 94 LEU A CA 1
ATOM 753 C C . LEU A 1 94 ? 7.754 5.573 -13.676 1.00 95.00 94 LEU A C 1
ATOM 755 O O . LEU A 1 94 ? 8.455 5.965 -14.606 1.00 95.00 94 LEU A O 1
ATOM 759 N N . ALA A 1 95 ? 7.723 4.292 -13.305 1.00 93.81 95 ALA A N 1
ATOM 760 C CA . ALA A 1 95 ? 8.549 3.269 -13.936 1.00 93.81 95 ALA A CA 1
ATOM 761 C C . ALA A 1 95 ? 8.281 3.155 -15.446 1.00 93.81 95 ALA A C 1
ATOM 763 O O . ALA A 1 95 ? 9.221 3.007 -16.227 1.00 93.81 95 ALA A O 1
ATOM 764 N N . ALA A 1 96 ? 7.021 3.253 -15.877 1.00 93.94 96 ALA A N 1
ATOM 765 C CA . ALA A 1 96 ? 6.660 3.242 -17.292 1.00 93.94 96 ALA A CA 1
ATOM 766 C C . ALA A 1 96 ? 7.236 4.454 -18.044 1.00 93.94 96 ALA A C 1
ATOM 768 O O . ALA A 1 96 ? 7.829 4.279 -19.112 1.00 93.94 96 ALA A O 1
ATOM 769 N N . ARG A 1 97 ? 7.132 5.661 -17.466 1.00 91.94 97 ARG A N 1
ATOM 770 C CA . ARG A 1 97 ? 7.717 6.887 -18.036 1.00 91.94 97 ARG A CA 1
ATOM 771 C C . ARG A 1 97 ? 9.230 6.758 -18.197 1.00 91.94 97 ARG A C 1
ATOM 773 O O . ARG A 1 97 ? 9.720 6.871 -19.319 1.00 91.94 97 ARG A O 1
ATOM 780 N N . TYR A 1 98 ? 9.945 6.382 -17.138 1.00 92.88 98 TYR A N 1
ATOM 781 C CA . TYR A 1 98 ? 11.397 6.189 -17.193 1.00 92.88 98 TYR A CA 1
ATOM 782 C C . TYR A 1 98 ? 11.818 5.136 -18.223 1.00 92.88 98 TYR A C 1
ATOM 784 O O . TYR A 1 98 ? 12.714 5.378 -19.029 1.00 92.88 98 TYR A O 1
ATOM 792 N N . ARG A 1 99 ? 11.146 3.978 -18.271 1.00 92.56 99 ARG A N 1
ATOM 793 C CA . ARG A 1 99 ? 11.451 2.951 -19.285 1.00 92.56 99 ARG A CA 1
ATOM 794 C C . ARG A 1 99 ? 11.253 3.476 -20.703 1.00 92.56 99 ARG A C 1
ATOM 796 O O . ARG A 1 99 ? 12.032 3.123 -21.587 1.00 92.56 99 ARG A O 1
ATOM 803 N N . SER A 1 100 ? 10.224 4.291 -20.934 1.00 90.81 100 SER A N 1
ATOM 804 C CA . SER A 1 100 ? 9.972 4.886 -22.249 1.00 90.81 100 SER A CA 1
ATOM 805 C C . SER A 1 100 ? 11.084 5.857 -22.659 1.00 90.81 100 SER A C 1
ATOM 807 O O . SER A 1 100 ? 11.534 5.825 -23.804 1.00 90.81 100 SER A O 1
ATOM 809 N N . GLU A 1 101 ? 11.597 6.649 -21.717 1.00 91.06 101 GLU A N 1
ATOM 810 C CA . GLU A 1 101 ? 12.710 7.573 -21.942 1.00 91.06 101 GLU A CA 1
ATOM 811 C C . GLU A 1 101 ? 14.017 6.825 -22.207 1.00 91.06 101 GLU A C 1
ATOM 813 O O . GLU A 1 101 ? 14.683 7.095 -23.208 1.00 91.06 101 GLU A O 1
ATOM 818 N N . CYS A 1 102 ? 14.341 5.812 -21.398 1.00 90.44 102 CYS A N 1
ATOM 819 C CA . CYS A 1 102 ? 15.508 4.964 -21.636 1.00 90.44 102 CYS A CA 1
ATOM 820 C C . CYS A 1 102 ? 15.438 4.291 -23.010 1.00 90.44 102 CYS A C 1
ATOM 822 O O . CYS A 1 102 ? 16.412 4.333 -23.755 1.00 90.44 102 CYS A O 1
ATOM 824 N N . ARG A 1 103 ? 14.283 3.729 -23.398 1.00 91.56 103 ARG A N 1
ATOM 825 C CA . ARG A 1 103 ? 14.108 3.118 -24.728 1.00 91.56 103 ARG A CA 1
ATOM 826 C C . ARG A 1 103 ? 14.339 4.118 -25.855 1.00 91.56 103 ARG A C 1
ATOM 828 O O . ARG A 1 103 ? 14.984 3.765 -26.836 1.00 91.56 103 ARG A O 1
ATOM 835 N N . ARG A 1 104 ? 13.857 5.358 -25.720 1.00 92.62 104 ARG A N 1
ATOM 836 C CA . ARG A 1 104 ? 14.094 6.423 -26.709 1.00 92.62 104 ARG A CA 1
ATOM 837 C C . ARG A 1 104 ? 15.578 6.753 -26.838 1.00 92.62 104 ARG A C 1
ATOM 839 O O . ARG A 1 104 ? 16.075 6.867 -27.955 1.00 92.62 104 ARG A O 1
ATOM 846 N N . ILE A 1 105 ? 16.284 6.884 -25.718 1.00 92.25 105 ILE A N 1
ATOM 847 C CA . ILE A 1 105 ? 17.727 7.156 -25.707 1.00 92.25 105 ILE A CA 1
ATOM 848 C C . ILE A 1 105 ? 18.490 5.981 -26.330 1.00 92.25 105 ILE A C 1
ATOM 850 O O . ILE A 1 105 ? 19.285 6.192 -27.241 1.00 92.25 105 ILE A O 1
ATOM 854 N N . CYS A 1 106 ? 18.200 4.745 -25.918 1.00 93.31 106 CYS A N 1
ATOM 855 C CA . CYS A 1 106 ? 18.814 3.547 -26.489 1.00 93.31 106 CYS A CA 1
ATOM 856 C C . CYS A 1 106 ? 18.556 3.427 -27.995 1.00 93.31 106 CYS A C 1
ATOM 858 O O . CYS A 1 106 ? 19.480 3.110 -28.733 1.00 93.31 106 CYS A O 1
ATOM 860 N N . ALA A 1 107 ? 17.342 3.721 -28.469 1.00 93.50 107 ALA A N 1
ATOM 861 C CA . ALA A 1 107 ? 17.023 3.695 -29.895 1.00 93.50 107 ALA A CA 1
ATOM 862 C C . ALA A 1 107 ? 17.818 4.745 -30.685 1.00 93.50 107 ALA A C 1
ATOM 864 O O . ALA A 1 107 ? 18.310 4.447 -31.769 1.00 93.50 107 ALA A O 1
ATOM 865 N N . ARG A 1 108 ? 18.000 5.953 -30.130 1.00 94.19 108 ARG A N 1
ATOM 866 C CA . ARG A 1 108 ? 18.840 6.997 -30.743 1.00 94.19 108 ARG A CA 1
ATOM 867 C C . ARG A 1 108 ? 20.301 6.568 -30.835 1.00 94.19 108 ARG A C 1
ATOM 869 O O . ARG A 1 108 ? 20.898 6.701 -31.897 1.00 94.19 108 ARG A O 1
ATOM 876 N N . TRP A 1 109 ? 20.859 6.020 -29.758 1.00 95.19 109 TRP A N 1
ATOM 877 C CA . TRP A 1 109 ? 22.230 5.503 -29.767 1.00 95.19 109 TRP A CA 1
ATOM 878 C C . TRP A 1 109 ? 22.392 4.324 -30.724 1.00 95.19 109 TRP A C 1
ATOM 880 O O . TRP A 1 109 ? 23.345 4.302 -31.494 1.00 95.19 109 TRP A O 1
ATOM 890 N N . ALA A 1 110 ? 21.437 3.393 -30.750 1.00 94.69 110 ALA A N 1
ATOM 891 C CA . ALA A 1 110 ? 21.440 2.286 -31.699 1.00 94.69 110 ALA A CA 1
ATOM 892 C C . ALA A 1 110 ? 21.405 2.789 -33.152 1.00 94.69 110 ALA A C 1
ATOM 894 O O . ALA A 1 110 ? 22.196 2.328 -33.969 1.00 94.69 110 ALA A O 1
ATOM 895 N N . ALA A 1 111 ? 20.557 3.774 -33.464 1.00 94.56 111 ALA A N 1
ATOM 896 C CA . ALA A 1 111 ? 20.492 4.383 -34.792 1.00 94.56 111 ALA A CA 1
ATOM 897 C C . ALA A 1 111 ? 21.808 5.079 -35.179 1.00 94.56 111 ALA A C 1
ATOM 899 O O . ALA A 1 111 ? 22.284 4.900 -36.297 1.00 94.56 111 ALA A O 1
ATOM 900 N N . LEU A 1 112 ? 22.432 5.816 -34.252 1.00 95.69 112 LEU A N 1
ATOM 901 C CA . LEU A 1 112 ? 23.740 6.439 -34.475 1.00 95.69 112 LEU A CA 1
ATOM 902 C C . LEU A 1 112 ? 24.821 5.387 -34.752 1.00 95.69 112 LEU A C 1
ATOM 904 O O . LEU A 1 112 ? 25.512 5.477 -35.764 1.00 95.69 112 LEU A O 1
ATOM 908 N N . CYS A 1 113 ? 24.928 4.347 -33.922 1.00 95.12 113 CYS A N 1
ATOM 909 C CA . CYS A 1 113 ? 25.879 3.255 -34.139 1.00 95.12 113 CYS A CA 1
ATOM 910 C C . CYS A 1 113 ? 25.648 2.550 -35.487 1.00 95.12 113 CYS A C 1
ATOM 912 O O . CYS A 1 113 ? 26.605 2.281 -36.214 1.00 95.12 113 CYS A O 1
ATOM 914 N N . LEU A 1 114 ? 24.389 2.300 -35.860 1.00 95.25 114 LEU A N 1
ATOM 915 C CA . LEU A 1 114 ? 24.038 1.727 -37.163 1.00 95.25 114 LEU A CA 1
ATOM 916 C C . LEU A 1 114 ? 24.423 2.656 -38.323 1.00 95.25 114 LEU A C 1
ATOM 918 O O . LEU A 1 114 ? 24.993 2.196 -39.306 1.00 95.25 114 LEU A O 1
ATOM 922 N N . SER A 1 115 ? 24.188 3.965 -38.208 1.00 94.50 115 SER A N 1
ATOM 923 C CA . SER A 1 115 ? 24.586 4.919 -39.252 1.00 94.50 115 SER A CA 1
ATOM 924 C C . SER A 1 115 ? 26.104 5.004 -39.428 1.00 94.50 115 SER A C 1
ATOM 926 O O . SER A 1 115 ? 26.585 5.028 -40.558 1.00 94.50 115 SER A O 1
ATOM 928 N N . VAL A 1 116 ? 26.869 4.981 -38.330 1.00 94.94 116 VAL A N 1
ATOM 929 C CA . VAL A 1 116 ? 28.337 5.027 -38.367 1.00 94.94 116 VAL A CA 1
ATOM 930 C C . VAL A 1 116 ? 28.899 3.745 -38.976 1.00 94.94 116 VAL A C 1
ATOM 932 O O . VAL A 1 116 ? 29.798 3.809 -39.809 1.00 94.94 116 VAL A O 1
ATOM 935 N N . THR A 1 117 ? 28.354 2.5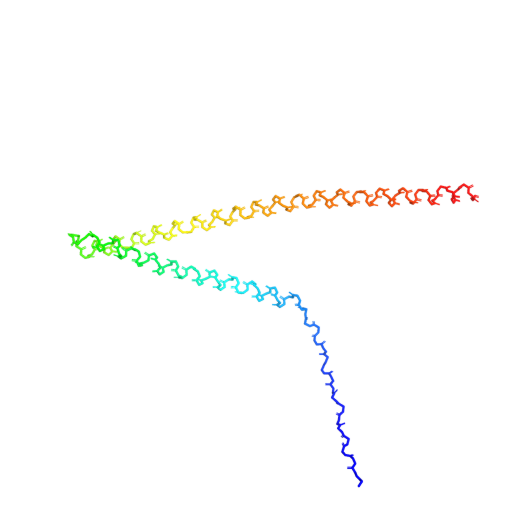82 -38.610 1.00 93.00 117 THR A N 1
ATOM 936 C CA . THR A 1 117 ? 28.780 1.293 -39.181 1.00 93.00 117 THR A CA 1
ATOM 937 C C . THR A 1 117 ? 28.442 1.181 -40.668 1.00 93.00 117 THR A C 1
ATOM 939 O O . THR A 1 117 ? 29.296 0.751 -41.440 1.00 93.00 117 THR A O 1
ATOM 942 N N . LEU A 1 118 ? 27.260 1.636 -41.099 1.00 93.19 118 LEU A N 1
ATOM 943 C CA . LEU A 1 118 ? 26.895 1.717 -42.519 1.00 93.19 118 LEU A CA 1
ATOM 944 C C . LEU A 1 118 ? 27.808 2.668 -43.298 1.00 93.19 118 LEU A C 1
ATOM 946 O O . LEU A 1 118 ? 28.292 2.304 -44.367 1.00 93.19 118 LEU A O 1
ATOM 950 N N . ALA A 1 119 ? 28.083 3.860 -42.763 1.00 92.56 119 ALA A N 1
ATOM 951 C CA . ALA A 1 119 ? 28.995 4.809 -43.392 1.00 92.56 119 ALA A CA 1
ATOM 952 C C . ALA A 1 119 ? 30.410 4.224 -43.518 1.00 92.56 119 ALA A C 1
ATOM 954 O O . ALA A 1 119 ? 31.000 4.282 -44.594 1.00 92.56 119 ALA A O 1
ATOM 955 N N . ALA A 1 120 ? 30.933 3.600 -42.458 1.00 91.69 120 ALA A N 1
ATOM 956 C CA . ALA A 1 120 ? 32.236 2.940 -42.483 1.00 91.69 120 ALA A CA 1
ATOM 957 C C . ALA A 1 120 ? 32.286 1.789 -43.504 1.00 91.69 120 ALA A C 1
ATOM 959 O O . ALA A 1 120 ? 33.261 1.671 -44.243 1.00 91.69 120 ALA A O 1
ATOM 960 N N . ALA A 1 121 ? 31.228 0.976 -43.594 1.00 89.12 121 ALA A N 1
ATOM 961 C CA . ALA A 1 121 ? 31.124 -0.091 -44.585 1.00 89.12 121 ALA A CA 1
ATOM 962 C C . ALA A 1 121 ? 31.117 0.460 -46.020 1.00 89.12 121 ALA A C 1
ATOM 964 O O . ALA A 1 121 ? 31.858 -0.034 -46.865 1.00 89.12 121 ALA A O 1
ATOM 965 N N . LEU A 1 122 ? 30.351 1.523 -46.291 1.00 88.50 122 LEU A N 1
ATOM 966 C CA . LEU A 1 122 ? 30.353 2.198 -47.593 1.00 88.50 122 LEU A CA 1
ATOM 967 C C . LEU A 1 122 ? 31.743 2.749 -47.939 1.00 88.50 122 LEU A C 1
ATOM 969 O O . LEU A 1 122 ? 32.243 2.503 -49.035 1.00 88.50 122 LEU A O 1
ATOM 973 N N . PHE A 1 123 ? 32.401 3.423 -46.993 1.00 84.94 123 PHE A N 1
ATOM 974 C CA . PHE A 1 123 ? 33.763 3.932 -47.171 1.00 84.94 123 PHE A CA 1
ATOM 975 C C . PHE A 1 123 ? 34.805 2.831 -47.387 1.00 84.94 123 PHE A C 1
ATOM 977 O O . PHE A 1 123 ? 35.815 3.096 -48.029 1.00 84.94 123 PHE A O 1
ATOM 984 N N . ALA A 1 124 ? 34.591 1.616 -46.880 1.00 82.75 124 ALA A N 1
ATOM 985 C CA . ALA A 1 124 ? 35.476 0.480 -47.125 1.00 82.75 124 ALA A CA 1
ATOM 986 C C . ALA A 1 124 ? 35.213 -0.187 -48.488 1.00 82.75 124 ALA A C 1
ATOM 988 O O . ALA A 1 124 ? 36.155 -0.576 -49.179 1.00 82.75 124 ALA A O 1
ATOM 989 N N . VAL A 1 125 ? 33.945 -0.298 -48.898 1.00 77.31 125 VAL A N 1
ATOM 990 C CA . VAL A 1 125 ? 33.532 -0.995 -50.128 1.00 77.31 125 VAL A CA 1
ATOM 991 C C . VAL A 1 125 ? 33.774 -0.154 -51.383 1.00 77.31 125 VAL A C 1
ATOM 993 O O . VAL A 1 125 ? 34.255 -0.686 -52.378 1.00 77.31 125 VAL A O 1
ATOM 996 N N . VAL A 1 126 ? 33.506 1.154 -51.355 1.00 75.06 126 VAL A N 1
ATOM 997 C CA . VAL A 1 126 ? 33.699 2.057 -52.509 1.00 75.06 126 VAL A CA 1
ATOM 998 C C . VAL A 1 126 ? 35.137 2.040 -53.064 1.00 75.06 126 VAL A C 1
ATOM 1000 O O . VAL A 1 126 ? 35.303 1.829 -54.263 1.00 75.06 126 VAL A O 1
ATOM 1003 N N . PRO A 1 127 ? 36.203 2.198 -52.257 1.00 73.12 127 PRO A N 1
ATOM 1004 C CA . PRO A 1 127 ? 37.574 2.131 -52.759 1.00 73.12 127 PRO A CA 1
ATOM 1005 C C . PRO A 1 127 ? 38.028 0.710 -53.111 1.00 73.12 127 PRO A C 1
ATOM 1007 O O . PRO A 1 127 ? 39.004 0.570 -53.842 1.00 73.12 127 PRO A O 1
ATOM 1010 N N . ALA A 1 128 ? 37.367 -0.334 -52.599 1.00 69.62 128 ALA A N 1
ATOM 1011 C CA . ALA A 1 128 ? 37.612 -1.711 -53.026 1.00 69.62 128 ALA A CA 1
ATOM 1012 C C . ALA A 1 128 ? 36.987 -1.984 -54.405 1.00 69.62 128 ALA A C 1
ATOM 1014 O O . ALA A 1 128 ? 37.632 -2.586 -55.255 1.00 69.62 128 ALA A O 1
ATOM 1015 N N . ALA A 1 129 ? 35.782 -1.468 -54.655 1.00 67.19 129 ALA A N 1
ATOM 1016 C CA . ALA A 1 129 ? 35.089 -1.567 -55.938 1.00 67.19 129 ALA A CA 1
ATOM 1017 C C . ALA A 1 129 ? 35.708 -0.683 -57.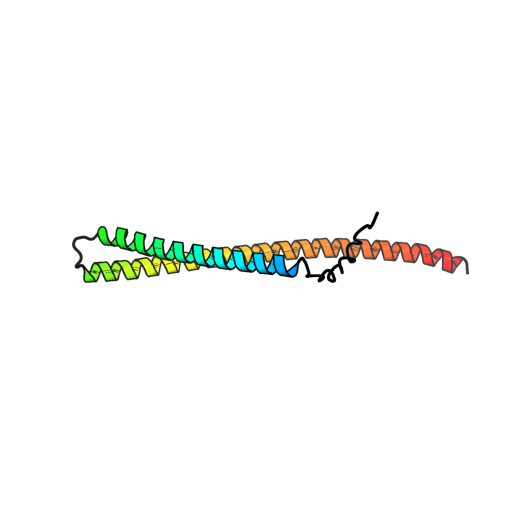036 1.00 67.19 129 ALA A C 1
ATOM 1019 O O . ALA A 1 129 ? 35.619 -1.024 -58.204 1.00 67.19 129 ALA A O 1
ATOM 1020 N N . LEU A 1 130 ? 36.348 0.435 -56.673 1.00 69.31 130 LEU A N 1
ATOM 1021 C CA . LEU A 1 130 ? 37.092 1.293 -57.609 1.00 69.31 130 LEU A CA 1
ATOM 1022 C C . LEU A 1 130 ? 38.504 0.769 -57.938 1.00 69.31 130 LEU A C 1
ATOM 1024 O O . LEU A 1 130 ? 39.159 1.315 -58.821 1.00 69.31 130 LEU A O 1
ATOM 1028 N N . ARG A 1 131 ? 39.004 -0.231 -57.198 1.00 64.00 131 ARG A N 1
ATOM 1029 C CA . ARG A 1 131 ? 40.331 -0.845 -57.402 1.00 64.00 131 ARG A CA 1
ATOM 1030 C C . ARG A 1 131 ? 40.286 -2.227 -58.067 1.00 64.00 131 ARG A C 1
ATOM 1032 O O . ARG A 1 131 ? 41.358 -2.759 -58.347 1.00 64.00 131 ARG A O 1
ATOM 1039 N N . GLY A 1 132 ? 39.101 -2.807 -58.260 1.00 51.16 132 GLY A N 1
ATOM 1040 C CA . GLY A 1 132 ? 38.885 -4.049 -59.015 1.00 51.16 132 GLY A CA 1
ATOM 1041 C C . GLY A 1 132 ? 38.407 -3.749 -60.424 1.00 51.16 132 GLY A C 1
ATOM 1042 O O . GLY A 1 132 ? 38.763 -4.539 -61.322 1.00 51.16 132 GLY A O 1
#

Radius of gyration: 32.93 Å; chains: 1; bounding box: 84×52×87 Å

Foldseek 3Di:
DDDDDDPDPPPDPPPVPVPPPVVVVVVVVVVVVVVVVVLVVLLVVLLVVLLVVLVVCPVDDPVVSVVSSVVSSVVSSVVVVVVVVVVVVVVVVVVVVVVVVVVVVVVVVVVVVVVVVVVVVCVVVVVVVVVD

Organism: NCBI:txid3238634